Protein AF-A0A9D8AD09-F1 (afdb_monomer_lite)

Structure (mmCIF, N/CA/C/O backbone):
data_AF-A0A9D8AD09-F1
#
_entry.id   AF-A0A9D8AD09-F1
#
loop_
_atom_site.group_PDB
_atom_site.id
_atom_site.type_symbol
_atom_site.label_atom_id
_atom_site.label_alt_id
_atom_site.label_comp_id
_atom_site.label_asym_id
_atom_site.label_entity_id
_atom_site.label_seq_id
_atom_site.pdbx_PDB_ins_code
_atom_site.Cartn_x
_atom_site.Cartn_y
_atom_site.Cartn_z
_atom_site.occupancy
_atom_site.B_iso_or_equiv
_atom_site.auth_seq_id
_atom_site.auth_comp_id
_atom_site.auth_asym_id
_atom_site.auth_atom_id
_atom_site.pdbx_PDB_model_num
ATOM 1 N N . MET A 1 1 ? -11.871 3.926 -4.230 1.00 71.94 1 MET A N 1
ATOM 2 C CA . MET A 1 1 ? -12.233 2.523 -3.931 1.00 71.94 1 MET A CA 1
ATOM 3 C C . MET A 1 1 ? -13.547 2.106 -4.579 1.00 71.94 1 MET A C 1
ATOM 5 O O . MET A 1 1 ? -13.609 0.970 -5.013 1.00 71.94 1 MET A O 1
ATOM 9 N N . ASN A 1 2 ? -14.544 2.995 -4.698 1.00 82.44 2 ASN A N 1
ATOM 10 C CA . ASN A 1 2 ? -15.893 2.645 -5.186 1.00 82.44 2 ASN A CA 1
ATOM 11 C C . ASN A 1 2 ? -16.153 3.044 -6.650 1.00 82.44 2 ASN A C 1
ATOM 13 O O . ASN A 1 2 ? -17.299 3.110 -7.070 1.00 82.44 2 ASN A O 1
ATOM 17 N N . ASP A 1 3 ? -15.101 3.381 -7.391 1.00 87.12 3 ASP A N 1
ATOM 18 C CA . ASP A 1 3 ? -15.173 3.747 -8.805 1.00 87.12 3 ASP A CA 1
ATOM 19 C C . ASP A 1 3 ? -14.678 2.556 -9.632 1.00 87.12 3 ASP A C 1
ATOM 21 O O . ASP A 1 3 ? -13.497 2.209 -9.526 1.00 87.12 3 ASP A O 1
ATOM 25 N N . SER A 1 4 ? -15.582 1.925 -10.389 1.00 89.88 4 SER A N 1
ATOM 26 C CA . SER A 1 4 ? -15.316 0.711 -11.174 1.00 89.88 4 SER A CA 1
ATOM 27 C C . SER A 1 4 ? -14.319 0.938 -12.305 1.00 89.88 4 SER A C 1
ATOM 29 O O . SER A 1 4 ? -13.551 0.033 -12.635 1.00 89.88 4 SER A O 1
ATOM 31 N N . GLU A 1 5 ? -14.272 2.158 -12.839 1.00 90.44 5 GLU A N 1
ATOM 32 C CA . GLU A 1 5 ? -13.391 2.534 -13.947 1.00 90.44 5 GLU A CA 1
ATOM 33 C C . GLU A 1 5 ? -11.974 2.868 -13.460 1.00 90.44 5 GLU A C 1
ATOM 35 O O . GLU A 1 5 ? -11.030 3.003 -14.242 1.00 90.44 5 GLU A O 1
ATOM 40 N N . SER A 1 6 ? -11.783 2.970 -12.142 1.00 89.38 6 SER A N 1
ATOM 41 C CA . SER A 1 6 ? -10.490 3.288 -11.557 1.00 89.38 6 SER A CA 1
ATOM 42 C C . SER A 1 6 ? -9.471 2.160 -11.755 1.00 89.38 6 SER A C 1
ATOM 44 O O . SER A 1 6 ? -9.698 0.980 -11.460 1.00 89.38 6 SER A O 1
ATOM 46 N N . SER A 1 7 ? -8.241 2.535 -12.109 1.00 89.25 7 SER A N 1
ATOM 47 C CA . SER A 1 7 ? -7.085 1.628 -12.105 1.00 89.25 7 SER A CA 1
ATOM 48 C C . SER A 1 7 ? -6.775 1.053 -10.711 1.00 89.25 7 SER A C 1
ATOM 50 O O . SER A 1 7 ? -6.105 0.025 -10.611 1.00 89.25 7 SER A O 1
ATOM 52 N N . TYR A 1 8 ? -7.327 1.652 -9.652 1.00 91.75 8 TYR A N 1
ATOM 53 C CA . TYR A 1 8 ? -7.231 1.198 -8.264 1.00 91.75 8 TYR A CA 1
ATOM 54 C C . TYR A 1 8 ? -8.466 0.428 -7.775 1.00 91.75 8 TYR A C 1
ATOM 56 O O . TYR A 1 8 ? -8.562 0.125 -6.585 1.00 91.75 8 TYR A O 1
ATOM 64 N N . TYR A 1 9 ? -9.434 0.139 -8.648 1.00 93.25 9 TYR A N 1
ATOM 65 C CA . TYR A 1 9 ? -10.639 -0.581 -8.257 1.00 93.25 9 TYR A CA 1
ATOM 66 C C . TYR A 1 9 ? -10.326 -2.003 -7.781 1.00 93.25 9 TYR A C 1
ATOM 68 O O . TYR A 1 9 ? -9.610 -2.743 -8.459 1.00 93.25 9 TYR A O 1
ATOM 76 N N . LEU A 1 10 ? -10.876 -2.378 -6.622 1.00 93.44 10 LEU A N 1
ATOM 77 C CA . LEU A 1 10 ? -10.657 -3.678 -5.975 1.00 93.44 10 LEU A CA 1
ATOM 78 C C . LEU A 1 10 ? -11.794 -4.683 -6.204 1.00 93.44 10 LEU A C 1
ATOM 80 O O . LEU A 1 10 ? -11.715 -5.805 -5.707 1.00 93.44 10 LEU A O 1
ATOM 84 N N . GLY A 1 11 ? -12.827 -4.297 -6.954 1.00 93.06 11 GLY A N 1
ATOM 85 C CA . GLY A 1 11 ? -14.013 -5.117 -7.190 1.00 93.06 11 GLY A CA 1
ATOM 86 C C . GLY A 1 11 ? -15.150 -4.841 -6.204 1.00 93.06 11 GLY A C 1
ATOM 87 O O . GLY A 1 11 ? -14.935 -4.365 -5.085 1.00 93.06 11 GLY A O 1
ATOM 88 N N . ASP A 1 12 ? -16.363 -5.197 -6.625 1.00 92.31 12 ASP A N 1
ATOM 89 C CA . ASP A 1 12 ? -17.620 -4.836 -5.953 1.00 92.31 12 ASP A CA 1
ATOM 90 C C . ASP A 1 12 ? -17.682 -5.347 -4.512 1.00 92.31 12 ASP A C 1
ATOM 92 O O . ASP A 1 12 ? -18.083 -4.621 -3.604 1.00 92.31 12 ASP A O 1
ATOM 96 N N . LYS A 1 13 ? -17.200 -6.575 -4.282 1.00 91.94 13 LYS A N 1
ATOM 97 C CA . LYS A 1 13 ? -17.180 -7.205 -2.954 1.00 91.94 13 LYS A CA 1
ATOM 98 C C . LYS A 1 13 ? -16.355 -6.417 -1.936 1.00 91.94 13 LYS A C 1
ATOM 100 O O . LYS A 1 13 ? -16.693 -6.402 -0.759 1.00 91.94 13 LYS A O 1
ATOM 105 N N . ILE A 1 14 ? -15.247 -5.808 -2.362 1.00 91.88 14 ILE A N 1
ATOM 106 C CA . ILE A 1 14 ? -14.427 -4.980 -1.472 1.00 91.88 14 ILE A CA 1
ATOM 107 C C . ILE A 1 14 ? -15.036 -3.584 -1.364 1.00 91.88 14 ILE A C 1
ATOM 109 O O . ILE A 1 14 ? -15.135 -3.060 -0.259 1.00 91.88 14 ILE A O 1
ATOM 113 N N . ALA A 1 15 ? -15.500 -3.005 -2.474 1.00 90.94 15 ALA A N 1
ATOM 114 C CA . ALA A 1 15 ? -16.145 -1.693 -2.479 1.00 90.94 15 ALA A CA 1
ATOM 115 C C . AL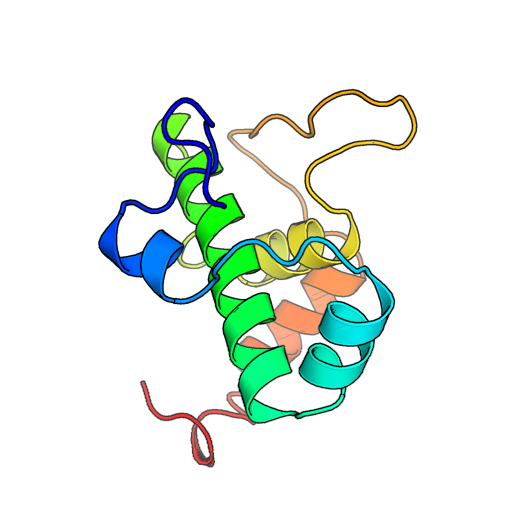A A 1 15 ? -17.362 -1.630 -1.535 1.00 90.94 15 ALA A C 1
ATOM 117 O O . ALA A 1 15 ? -17.524 -0.653 -0.805 1.00 90.94 15 ALA A O 1
ATOM 118 N N . SER A 1 16 ? -18.166 -2.698 -1.454 1.00 91.25 16 SER A N 1
ATOM 119 C CA . SER A 1 16 ? -19.327 -2.766 -0.556 1.00 91.25 16 SER A CA 1
ATOM 120 C C . SER A 1 16 ? -18.970 -2.703 0.935 1.00 91.25 16 SER A C 1
ATOM 122 O O . SER A 1 16 ? -19.817 -2.343 1.747 1.00 91.25 16 SER A O 1
ATOM 124 N N . LEU A 1 17 ? -17.728 -3.030 1.318 1.00 90.25 17 LEU A N 1
ATOM 125 C CA . LEU A 1 17 ? -17.250 -2.919 2.706 1.00 90.25 17 LEU A CA 1
ATOM 126 C C . LEU A 1 17 ? -16.908 -1.473 3.098 1.00 90.25 17 LEU A C 1
ATOM 128 O O . LEU A 1 17 ? -16.814 -1.156 4.286 1.00 90.25 17 LEU A O 1
ATOM 132 N N . PHE A 1 18 ? -16.729 -0.593 2.112 1.00 88.44 18 PHE A N 1
ATOM 133 C CA . PHE A 1 18 ? -16.317 0.796 2.295 1.00 88.44 18 PHE A CA 1
ATOM 134 C C . PHE A 1 18 ? -17.339 1.748 1.659 1.00 88.44 18 PHE A C 1
ATOM 136 O O . PHE A 1 18 ? -17.007 2.458 0.704 1.00 88.44 18 PHE A O 1
ATOM 143 N N . PRO A 1 19 ? -18.588 1.789 2.165 1.00 82.69 19 PRO A N 1
ATOM 144 C CA . PRO A 1 19 ? -19.609 2.673 1.622 1.00 82.69 19 PRO A CA 1
ATOM 145 C C . PRO A 1 19 ? -19.132 4.127 1.659 1.00 82.69 19 PRO A C 1
ATOM 147 O O . PRO A 1 19 ? -18.443 4.559 2.589 1.00 82.69 19 PRO A O 1
ATOM 150 N N . LYS A 1 20 ? -19.484 4.882 0.616 1.00 82.31 20 LYS A N 1
ATOM 151 C CA . LYS A 1 20 ? -19.145 6.301 0.524 1.00 82.31 20 LYS A CA 1
ATOM 152 C C . LYS A 1 20 ? -19.870 7.040 1.650 1.00 82.31 20 LYS A C 1
ATOM 154 O O . LYS A 1 20 ? -21.082 6.909 1.781 1.00 82.31 20 LYS A O 1
ATOM 159 N N . THR A 1 21 ? -19.133 7.806 2.444 1.00 82.50 21 THR A N 1
ATOM 160 C CA . THR A 1 21 ? -19.730 8.780 3.363 1.00 82.50 21 THR A CA 1
ATOM 161 C C . THR A 1 21 ? -19.780 10.139 2.682 1.00 82.50 21 THR A C 1
ATOM 163 O O . THR A 1 21 ? -18.853 10.510 1.959 1.00 82.50 21 THR A O 1
ATOM 166 N N . GLU A 1 22 ? -20.866 10.870 2.898 1.00 79.31 22 GLU A N 1
ATOM 167 C CA . GLU A 1 22 ? -21.010 12.252 2.433 1.00 79.31 22 GLU A CA 1
ATOM 168 C C . GLU A 1 22 ? -20.250 13.238 3.326 1.00 79.31 22 GLU A C 1
ATOM 170 O O . GLU A 1 22 ? -19.877 14.316 2.870 1.00 79.31 22 GLU A O 1
ATOM 175 N N . TYR A 1 23 ? -19.965 12.848 4.573 1.00 86.81 23 TYR A N 1
ATOM 176 C CA . TYR A 1 23 ? -19.369 13.718 5.581 1.00 86.81 23 TYR A CA 1
ATOM 177 C C . TYR A 1 23 ? -17.990 13.215 6.022 1.00 86.81 23 TYR A C 1
ATOM 179 O O . TYR A 1 23 ? -17.809 12.027 6.322 1.00 86.81 23 TYR A O 1
ATOM 187 N N . LEU A 1 24 ? -17.012 14.126 6.018 1.00 84.44 24 LEU A N 1
ATOM 188 C CA . LEU A 1 24 ? -15.604 13.840 6.307 1.00 84.44 24 LEU A CA 1
ATOM 189 C C . LEU A 1 24 ? -15.357 13.558 7.796 1.00 84.44 24 LEU A C 1
ATOM 191 O O . LEU A 1 24 ? -14.574 12.673 8.122 1.00 84.44 24 LEU A O 1
ATOM 195 N N . ASP A 1 25 ? -16.040 14.274 8.682 1.00 89.44 2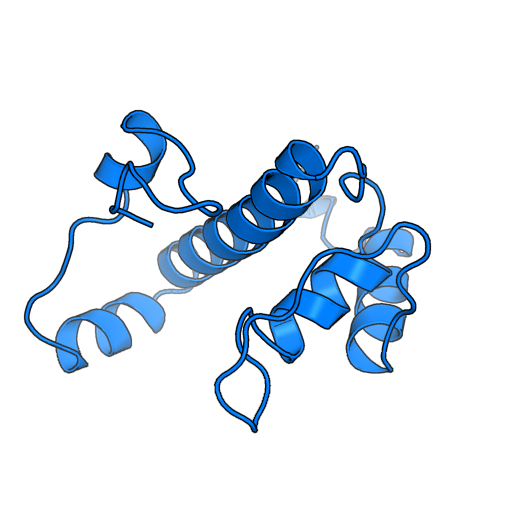5 ASP A N 1
ATOM 196 C CA . ASP A 1 25 ? -16.022 14.077 10.138 1.00 89.44 25 ASP A CA 1
ATOM 197 C C . ASP A 1 25 ? -16.377 12.634 10.525 1.00 89.44 25 ASP A C 1
ATOM 199 O O . ASP A 1 25 ? -15.611 11.981 11.229 1.00 89.44 25 ASP A O 1
ATOM 203 N N . LYS A 1 2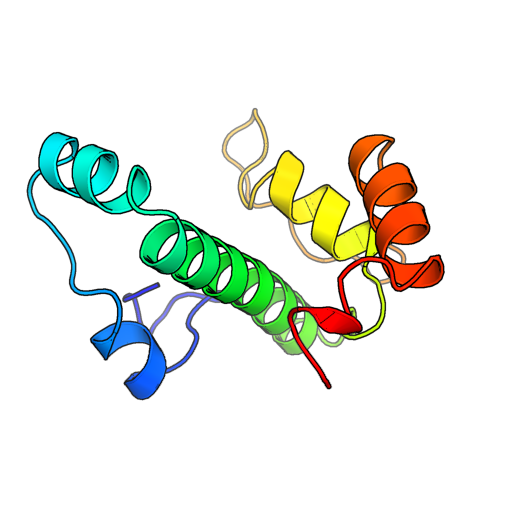6 ? -17.444 12.074 9.948 1.00 86.50 26 LYS A N 1
ATOM 204 C CA . LYS A 1 26 ? -17.851 10.679 10.177 1.00 86.50 26 LYS A CA 1
ATOM 205 C C . LYS A 1 26 ? -16.798 9.670 9.719 1.00 86.50 26 LYS A C 1
ATOM 207 O O . LYS A 1 26 ? -16.664 8.600 10.311 1.00 86.50 26 LYS A O 1
ATOM 212 N N . LEU A 1 27 ? -16.047 9.977 8.654 1.00 86.06 27 LEU A N 1
ATOM 213 C CA . LEU A 1 27 ? -14.919 9.135 8.244 1.00 86.06 27 LEU A CA 1
ATOM 214 C C . LEU A 1 27 ? -13.786 9.208 9.266 1.00 86.06 27 LEU A C 1
ATOM 216 O O . LEU A 1 27 ? -13.218 8.175 9.604 1.00 86.06 27 LEU A O 1
ATOM 220 N N . VAL A 1 28 ? -13.459 10.412 9.738 1.00 88.25 28 VAL A N 1
ATOM 221 C CA . VAL A 1 28 ? -12.405 10.624 10.736 1.00 88.25 28 VAL A CA 1
ATOM 222 C C . VAL A 1 28 ? -12.735 9.876 12.024 1.00 88.25 28 VAL A C 1
ATOM 224 O O . VAL A 1 28 ? -11.892 9.121 12.495 1.00 88.25 28 VAL A O 1
ATOM 227 N N . GLU A 1 29 ? -13.962 9.999 12.534 1.00 89.94 29 GLU A N 1
ATOM 228 C CA . GLU A 1 29 ? -14.445 9.244 13.698 1.00 89.94 29 GLU A CA 1
ATOM 229 C C . GLU A 1 29 ? -14.305 7.733 13.486 1.00 89.94 29 GLU A C 1
ATOM 231 O O . GLU A 1 29 ? -13.746 7.028 14.322 1.00 89.94 29 GLU A O 1
ATOM 236 N N . LYS A 1 30 ? -14.723 7.221 12.320 1.00 87.31 30 LYS A N 1
ATOM 237 C CA . LYS A 1 30 ? -14.581 5.796 11.990 1.00 87.31 30 LYS A CA 1
ATOM 238 C C . LYS A 1 30 ? -13.120 5.339 11.978 1.00 87.31 30 LYS A C 1
ATOM 240 O O . LYS A 1 30 ? -12.841 4.206 12.347 1.00 87.31 30 LYS A O 1
ATOM 245 N N . LEU A 1 31 ? -12.192 6.190 11.544 1.00 90.69 31 LEU A N 1
ATOM 246 C CA . LEU A 1 31 ? -10.762 5.876 11.495 1.00 90.69 31 LEU A CA 1
ATOM 247 C C . LEU A 1 31 ? -10.064 5.977 12.860 1.00 90.69 31 LEU A C 1
ATOM 249 O O . LEU A 1 31 ? -8.906 5.567 12.949 1.00 90.69 31 LEU A O 1
ATOM 253 N N . GLN A 1 32 ? -10.733 6.495 13.896 1.00 93.31 32 GLN A N 1
ATOM 254 C CA . GLN A 1 32 ? -10.243 6.432 15.278 1.00 93.31 32 GLN A CA 1
ATOM 255 C C . GLN A 1 32 ? -10.410 5.032 15.887 1.00 93.31 32 GLN A C 1
ATOM 257 O O . GLN A 1 32 ? -9.666 4.680 16.800 1.00 93.31 32 GLN A O 1
ATOM 262 N N . ASP A 1 33 ? -11.338 4.219 15.371 1.00 93.75 33 ASP A N 1
ATOM 263 C CA . ASP A 1 33 ? -11.442 2.804 15.724 1.00 93.75 33 ASP A CA 1
ATOM 264 C C . ASP A 1 33 ? -10.314 1.999 15.060 1.00 93.75 33 ASP A C 1
ATOM 266 O O . ASP A 1 33 ? -10.158 2.011 13.836 1.00 93.75 33 ASP A O 1
ATOM 270 N N . SER A 1 34 ? -9.525 1.285 15.866 1.00 91.31 34 SER A N 1
ATOM 271 C CA . SER A 1 34 ? -8.333 0.565 15.402 1.00 91.31 34 SER A CA 1
ATOM 272 C C . SER A 1 34 ? -8.649 -0.517 14.367 1.00 91.31 34 SER A C 1
ATOM 274 O O . SER A 1 34 ? -7.927 -0.645 13.375 1.00 91.31 34 SER A O 1
ATOM 276 N N . ASP A 1 35 ? -9.736 -1.269 14.546 1.00 90.25 35 ASP A N 1
ATOM 277 C CA . ASP A 1 35 ? -10.105 -2.355 13.635 1.00 90.25 35 ASP A CA 1
ATOM 278 C C . ASP A 1 35 ? -10.559 -1.807 12.282 1.00 90.25 35 ASP A C 1
ATOM 280 O O . ASP A 1 35 ? -10.205 -2.338 11.223 1.00 90.25 35 ASP A O 1
ATOM 284 N N . GLN A 1 36 ? -11.336 -0.723 12.290 1.00 91.00 36 GLN A N 1
ATOM 285 C CA . GLN A 1 36 ? -11.682 -0.011 11.067 1.00 91.00 36 GLN A CA 1
ATOM 286 C C . GLN A 1 36 ? -10.435 0.585 10.416 1.00 91.00 36 GLN A C 1
ATOM 288 O O . GLN A 1 36 ? -10.241 0.392 9.216 1.00 91.00 36 GLN A O 1
ATOM 293 N N . ASN A 1 37 ? -9.559 1.242 11.176 1.00 92.06 37 ASN A N 1
ATOM 294 C CA . ASN A 1 37 ? -8.331 1.835 10.653 1.00 92.06 37 ASN A CA 1
ATOM 295 C C . ASN A 1 37 ? -7.472 0.798 9.911 1.00 92.06 37 ASN A C 1
ATOM 297 O O . ASN A 1 37 ? -7.104 1.012 8.752 1.00 92.06 37 ASN A O 1
ATOM 301 N N . ILE A 1 38 ? -7.265 -0.376 10.519 1.00 91.81 38 ILE A N 1
ATOM 302 C CA . ILE A 1 38 ? -6.536 -1.494 9.907 1.00 91.81 38 ILE A CA 1
ATOM 303 C C . ILE A 1 38 ? -7.218 -1.952 8.612 1.00 91.81 38 ILE A C 1
ATOM 305 O O . ILE A 1 38 ? -6.539 -2.144 7.602 1.00 91.81 38 ILE A O 1
ATOM 309 N N . LYS A 1 39 ? -8.552 -2.079 8.579 1.00 92.00 39 LYS A N 1
ATOM 310 C CA . LYS A 1 39 ? -9.282 -2.449 7.349 1.00 92.00 39 LYS A CA 1
ATOM 311 C C . LYS A 1 39 ? -9.048 -1.447 6.218 1.00 92.00 39 LYS A C 1
ATOM 313 O O . LYS A 1 39 ? -8.796 -1.865 5.086 1.00 92.00 39 LYS A O 1
ATOM 318 N N . TYR A 1 40 ? -9.098 -0.146 6.506 1.00 92.88 40 TYR A N 1
ATOM 319 C CA . TYR A 1 40 ? -8.808 0.890 5.509 1.00 92.88 40 TYR A CA 1
ATOM 320 C C . TYR A 1 40 ? -7.345 0.843 5.053 1.00 92.88 40 TYR A C 1
ATOM 322 O O . TYR A 1 40 ? -7.088 0.927 3.851 1.00 92.88 40 TYR A O 1
ATOM 330 N N . ALA A 1 41 ? -6.396 0.639 5.970 1.00 93.75 41 ALA A N 1
ATOM 331 C CA . ALA A 1 41 ? -4.981 0.498 5.634 1.00 93.75 41 ALA A CA 1
ATOM 332 C C . ALA A 1 41 ? -4.731 -0.711 4.713 1.00 93.75 41 ALA A C 1
ATOM 334 O O . ALA A 1 41 ? -4.074 -0.579 3.679 1.00 93.75 41 ALA A O 1
ATOM 335 N N . VAL A 1 42 ? -5.318 -1.872 5.023 1.00 93.38 42 VAL A N 1
ATOM 336 C CA . VAL A 1 42 ? -5.225 -3.086 4.193 1.00 93.38 42 VAL A CA 1
ATOM 337 C C . VAL A 1 42 ? -5.825 -2.856 2.808 1.00 93.38 42 VAL A C 1
ATOM 339 O O . VAL A 1 42 ? -5.199 -3.196 1.801 1.00 93.38 42 VAL A O 1
ATOM 342 N N . ALA A 1 43 ? -7.009 -2.247 2.731 1.00 94.44 43 ALA A N 1
ATOM 343 C CA . ALA A 1 43 ? -7.632 -1.931 1.453 1.00 94.44 43 ALA A CA 1
ATOM 344 C C . ALA A 1 43 ? -6.774 -0.945 0.640 1.00 94.44 43 ALA A C 1
ATOM 346 O O . ALA A 1 43 ? -6.622 -1.108 -0.569 1.00 94.44 43 ALA A O 1
ATOM 347 N N . TYR A 1 44 ? -6.137 0.031 1.288 1.00 94.75 44 TYR A N 1
ATOM 348 C CA . TYR A 1 44 ? -5.252 0.977 0.615 1.00 94.75 44 TYR A CA 1
ATOM 349 C C . TYR A 1 44 ? -3.992 0.306 0.049 1.00 94.75 44 TYR A C 1
ATOM 351 O O . TYR A 1 44 ? -3.622 0.534 -1.104 1.00 94.75 44 TYR A O 1
ATOM 359 N N . LEU A 1 45 ? -3.377 -0.611 0.798 1.00 96.12 45 LEU A N 1
ATOM 360 C CA . LEU A 1 45 ? -2.273 -1.431 0.292 1.00 96.12 45 LEU A CA 1
ATOM 361 C C . LEU A 1 45 ? -2.716 -2.328 -0.872 1.00 96.12 45 LEU A C 1
ATOM 363 O O . LEU A 1 45 ? -1.995 -2.465 -1.865 1.00 96.12 45 LEU A O 1
ATOM 367 N N . ALA A 1 46 ? -3.914 -2.911 -0.791 1.00 95.38 46 ALA A N 1
ATOM 368 C CA . ALA A 1 46 ? -4.479 -3.711 -1.871 1.00 95.38 46 ALA A CA 1
ATOM 369 C C . ALA A 1 46 ? -4.672 -2.886 -3.154 1.00 95.38 46 ALA A C 1
ATOM 371 O O . ALA A 1 46 ? -4.374 -3.389 -4.240 1.00 95.38 46 ALA A O 1
ATOM 372 N N . MET A 1 47 ? -5.090 -1.617 -3.048 1.00 95.31 47 MET A N 1
ATOM 373 C CA . MET A 1 47 ? -5.203 -0.709 -4.199 1.00 95.31 47 MET A CA 1
ATOM 374 C C . MET A 1 47 ? -3.865 -0.558 -4.929 1.00 95.31 47 MET A C 1
ATOM 376 O O . MET A 1 47 ? -3.823 -0.648 -6.156 1.00 95.31 47 MET A O 1
ATOM 380 N N . PHE A 1 48 ? -2.761 -0.380 -4.198 1.00 96.19 48 PHE A N 1
ATOM 381 C CA . PHE A 1 48 ? -1.432 -0.288 -4.807 1.00 96.19 48 PHE A CA 1
ATOM 382 C C . PHE A 1 48 ? -0.999 -1.591 -5.470 1.00 96.19 48 PHE A C 1
ATOM 384 O O . PHE A 1 48 ? -0.513 -1.567 -6.602 1.00 96.19 48 PHE A O 1
ATOM 391 N N . LYS A 1 49 ? -1.226 -2.731 -4.808 1.00 95.12 49 LYS A N 1
ATOM 392 C CA . LYS A 1 49 ? -0.940 -4.055 -5.382 1.00 95.12 49 LYS A CA 1
ATOM 393 C C . LYS A 1 49 ? -1.683 -4.247 -6.704 1.00 95.12 49 LYS A C 1
ATOM 395 O O . LYS A 1 49 ? -1.061 -4.604 -7.701 1.00 95.12 49 LYS A O 1
ATOM 400 N N . MET A 1 50 ? -2.981 -3.943 -6.727 1.00 93.94 50 MET A N 1
ATOM 401 C CA . MET A 1 50 ? -3.817 -4.035 -7.925 1.00 93.94 50 MET A CA 1
ATOM 402 C C . MET A 1 50 ? -3.320 -3.105 -9.036 1.00 93.94 50 MET A C 1
ATOM 404 O O . MET A 1 50 ? -3.166 -3.528 -10.182 1.00 93.94 50 MET A O 1
ATOM 408 N N . ARG A 1 51 ? -3.016 -1.847 -8.698 1.00 94.88 51 ARG A N 1
ATOM 409 C CA . ARG A 1 51 ? -2.534 -0.854 -9.662 1.00 94.88 51 ARG A CA 1
ATOM 410 C C . ARG A 1 51 ? -1.230 -1.277 -10.338 1.00 94.88 51 ARG A C 1
ATOM 412 O O . ARG A 1 51 ? -1.089 -1.062 -11.543 1.00 94.88 51 ARG A O 1
ATOM 419 N N . TRP A 1 52 ? -0.296 -1.857 -9.581 1.00 95.06 52 TRP A N 1
ATOM 420 C CA . TRP A 1 52 ? 0.965 -2.393 -10.107 1.00 95.06 52 TRP A CA 1
ATOM 421 C C . TRP A 1 52 ? 0.740 -3.645 -10.951 1.00 95.06 52 TRP A C 1
ATOM 423 O O . TRP A 1 52 ? 1.277 -3.738 -12.055 1.00 95.06 52 TRP A O 1
ATOM 433 N N . GLN A 1 53 ? -0.113 -4.558 -10.482 1.00 93.62 53 GLN A N 1
ATOM 434 C CA . GLN A 1 53 ? -0.436 -5.791 -11.195 1.00 93.62 53 GLN A CA 1
ATOM 435 C C . GLN A 1 53 ? -1.068 -5.508 -12.564 1.00 93.62 53 GLN A C 1
ATOM 437 O O . GLN A 1 53 ? -0.653 -6.103 -13.556 1.00 93.62 53 GLN A O 1
ATOM 442 N N . LYS A 1 54 ? -2.001 -4.547 -12.653 1.00 92.25 54 LYS A N 1
ATOM 443 C CA . LYS A 1 54 ? -2.584 -4.088 -13.931 1.00 92.25 54 LYS A CA 1
ATOM 444 C C . LYS A 1 54 ? -1.545 -3.489 -14.890 1.00 92.25 54 LYS A C 1
ATOM 446 O O . LYS A 1 54 ? -1.768 -3.479 -16.093 1.00 92.25 54 LYS A O 1
ATOM 451 N N . SER A 1 55 ? -0.411 -3.013 -14.376 1.00 93.50 55 SER A N 1
ATOM 452 C CA . SER A 1 55 ? 0.732 -2.544 -15.172 1.00 93.50 55 SER A CA 1
ATOM 453 C C . SER A 1 55 ? 1.780 -3.629 -15.454 1.00 93.50 55 SER A C 1
ATOM 455 O O . SER A 1 55 ? 2.850 -3.310 -15.962 1.00 93.50 55 SER A O 1
ATOM 457 N N . GLY A 1 56 ? 1.500 -4.899 -15.145 1.00 95.00 56 GLY A N 1
ATOM 458 C CA . GLY A 1 56 ? 2.424 -6.008 -15.400 1.00 95.00 56 GLY A CA 1
ATOM 459 C C . GLY A 1 56 ? 3.585 -6.091 -14.406 1.00 95.00 56 GLY A C 1
ATOM 460 O O . GLY A 1 56 ? 4.629 -6.663 -14.717 1.00 95.00 56 GLY A O 1
ATOM 461 N N . HIS A 1 57 ? 3.437 -5.508 -13.215 1.00 94.56 57 HIS A N 1
ATOM 462 C CA . HIS A 1 57 ? 4.458 -5.526 -12.170 1.00 94.56 57 HIS A CA 1
ATOM 463 C C . HIS A 1 57 ? 3.907 -6.146 -10.887 1.00 94.56 57 HIS A C 1
ATOM 465 O O . HIS A 1 57 ? 2.839 -5.767 -10.414 1.00 94.56 57 HIS A O 1
ATOM 471 N N . ASP A 1 58 ? 4.651 -7.076 -10.291 1.00 93.12 58 ASP A N 1
ATOM 472 C CA . ASP A 1 58 ? 4.260 -7.715 -9.037 1.00 93.12 58 ASP A CA 1
ATOM 473 C C . ASP A 1 58 ? 5.052 -7.139 -7.857 1.00 93.12 58 ASP A C 1
ATOM 475 O O . ASP A 1 58 ? 6.276 -7.242 -7.795 1.00 93.12 58 ASP A O 1
ATOM 479 N N . ILE A 1 59 ? 4.335 -6.533 -6.911 1.00 96.12 59 ILE A N 1
ATOM 480 C CA . ILE A 1 59 ? 4.888 -6.011 -5.652 1.00 96.12 59 ILE A CA 1
ATOM 481 C C . ILE A 1 59 ? 4.282 -6.704 -4.426 1.00 96.12 59 ILE A C 1
ATOM 483 O O . ILE A 1 59 ? 4.404 -6.205 -3.311 1.00 96.12 59 ILE A O 1
ATOM 487 N N . ARG A 1 60 ? 3.608 -7.8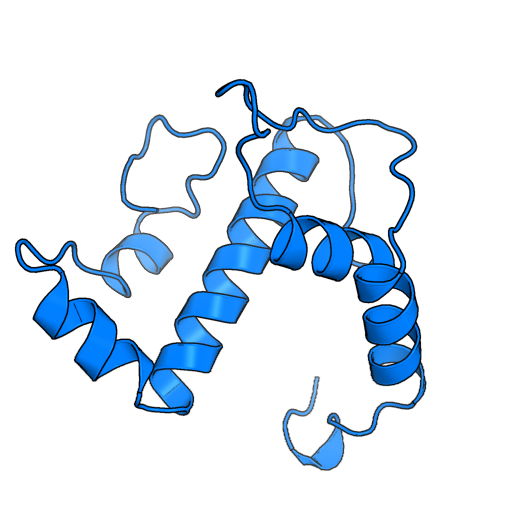52 -4.599 1.00 92.38 60 ARG A N 1
ATOM 488 C CA . ARG A 1 60 ? 2.911 -8.552 -3.505 1.00 92.38 60 ARG A CA 1
ATOM 489 C C . ARG A 1 60 ? 3.837 -8.908 -2.343 1.00 92.38 60 ARG A C 1
ATOM 491 O O . ARG A 1 60 ? 3.404 -8.804 -1.202 1.00 92.38 60 ARG A O 1
ATOM 498 N N . ASN A 1 61 ? 5.087 -9.255 -2.645 1.00 92.62 61 ASN A N 1
ATOM 499 C CA . ASN A 1 61 ? 6.118 -9.629 -1.673 1.00 92.62 61 ASN A CA 1
ATOM 500 C C . ASN A 1 61 ? 7.169 -8.520 -1.483 1.00 92.62 61 ASN A C 1
ATOM 502 O O . ASN A 1 61 ? 8.332 -8.806 -1.216 1.00 92.62 61 ASN A O 1
ATOM 506 N N . ARG A 1 62 ? 6.782 -7.255 -1.684 1.00 96.44 62 ARG A N 1
ATOM 507 C CA . ARG A 1 62 ? 7.659 -6.081 -1.552 1.00 96.44 62 ARG A CA 1
ATOM 508 C C . ARG A 1 62 ? 7.138 -5.140 -0.464 1.00 96.44 62 ARG A C 1
ATOM 510 O O . ARG A 1 62 ? 6.580 -4.088 -0.793 1.00 96.44 62 ARG A O 1
ATOM 517 N N . PRO A 1 63 ? 7.245 -5.518 0.826 1.00 96.19 63 PRO A N 1
ATOM 518 C CA . PRO A 1 63 ? 6.736 -4.692 1.918 1.00 96.19 63 PRO A CA 1
ATOM 519 C C . PRO A 1 63 ? 7.468 -3.344 1.994 1.00 96.19 63 PRO A C 1
ATOM 521 O O . PRO A 1 63 ? 6.846 -2.340 2.334 1.00 96.19 63 PRO A O 1
ATOM 524 N N . ASP A 1 64 ? 8.726 -3.280 1.553 1.00 97.81 64 ASP A N 1
ATOM 525 C CA . ASP A 1 64 ? 9.480 -2.040 1.359 1.00 97.81 64 ASP A CA 1
ATOM 526 C C . ASP A 1 64 ? 8.792 -1.055 0.393 1.00 97.81 64 ASP A C 1
ATOM 528 O O . ASP A 1 64 ? 8.640 0.139 0.678 1.00 97.81 64 ASP A O 1
ATOM 532 N N . ILE A 1 65 ? 8.318 -1.548 -0.750 1.00 97.94 65 ILE A N 1
ATOM 533 C CA . ILE A 1 65 ? 7.632 -0.730 -1.757 1.00 97.94 65 ILE A CA 1
ATOM 534 C C . ILE A 1 65 ? 6.213 -0.401 -1.314 1.00 97.94 65 ILE A C 1
ATOM 536 O O . ILE A 1 65 ? 5.769 0.735 -1.473 1.00 97.94 65 ILE A O 1
ATOM 540 N N . LEU A 1 66 ? 5.510 -1.362 -0.720 1.00 97.44 66 LEU A N 1
ATOM 541 C CA . LEU A 1 66 ? 4.163 -1.150 -0.200 1.00 97.44 66 LEU A CA 1
ATOM 542 C C . LEU A 1 66 ? 4.149 -0.104 0.923 1.00 97.44 66 LEU A C 1
ATOM 544 O O . LEU A 1 66 ? 3.322 0.805 0.880 1.00 97.44 66 LEU A O 1
ATOM 548 N N . GLY A 1 67 ? 5.104 -0.154 1.856 1.00 97.50 67 GLY A N 1
ATOM 549 C CA . GLY A 1 67 ? 5.282 0.876 2.883 1.00 97.50 67 GLY A CA 1
ATOM 550 C C . GLY A 1 67 ? 5.629 2.240 2.282 1.00 97.50 67 GLY A C 1
ATOM 551 O O . GLY A 1 67 ? 5.057 3.261 2.665 1.00 97.50 67 GLY A O 1
ATOM 552 N N . THR A 1 68 ? 6.493 2.265 1.265 1.00 97.62 68 THR A N 1
ATOM 553 C CA . THR A 1 68 ? 6.814 3.501 0.533 1.00 97.62 68 THR A CA 1
ATOM 554 C C . THR A 1 68 ? 5.559 4.130 -0.078 1.00 97.62 68 THR A C 1
ATOM 556 O O . THR A 1 68 ? 5.312 5.320 0.115 1.00 97.62 68 THR A O 1
ATOM 559 N N . LEU A 1 69 ? 4.732 3.345 -0.772 1.00 96.62 69 LEU A N 1
ATOM 560 C CA . LEU A 1 69 ? 3.498 3.827 -1.398 1.00 96.62 69 LEU A CA 1
ATOM 561 C C . LEU A 1 69 ? 2.446 4.244 -0.372 1.00 96.62 69 LEU A C 1
ATOM 563 O O . LEU A 1 69 ? 1.785 5.257 -0.577 1.00 96.62 69 LEU A O 1
ATOM 567 N N . TYR A 1 70 ? 2.339 3.528 0.747 1.00 96.31 70 TYR A N 1
ATOM 568 C CA . TYR A 1 70 ? 1.481 3.925 1.860 1.00 96.31 70 TYR A CA 1
ATOM 569 C C . TYR A 1 70 ? 1.830 5.333 2.360 1.00 96.31 70 TYR A C 1
ATOM 571 O O . TYR A 1 70 ? 0.944 6.171 2.497 1.00 96.31 70 TYR A O 1
ATOM 579 N N . SER A 1 71 ? 3.125 5.613 2.555 1.00 96.50 71 SER A N 1
ATOM 580 C CA . SER A 1 71 ? 3.591 6.918 3.045 1.00 96.50 71 SER A CA 1
ATOM 581 C C . SER A 1 71 ? 3.453 8.056 2.026 1.00 96.50 71 SER A C 1
ATOM 583 O O . SER A 1 71 ? 3.185 9.191 2.407 1.00 96.50 71 SER A O 1
ATOM 585 N N . LEU A 1 72 ? 3.646 7.776 0.733 1.00 95.25 72 LEU A N 1
ATOM 586 C CA . LEU A 1 72 ? 3.644 8.799 -0.322 1.00 95.25 72 LEU A CA 1
ATOM 587 C C . LEU A 1 72 ? 2.270 9.025 -0.955 1.00 95.25 72 LEU A C 1
ATOM 589 O O . LEU A 1 72 ? 2.034 10.067 -1.559 1.00 95.25 72 LEU A O 1
ATOM 593 N N . GLY A 1 73 ? 1.406 8.022 -0.890 1.00 94.62 73 GLY A N 1
ATOM 594 C CA . GLY A 1 73 ? 0.143 7.975 -1.596 1.00 94.62 73 GLY A CA 1
ATOM 595 C C . GLY A 1 73 ? 0.236 7.781 -3.113 1.00 94.62 73 GLY A C 1
ATOM 596 O O . GLY A 1 73 ? 1.304 7.591 -3.705 1.00 94.62 73 GLY A O 1
ATOM 597 N N . SER A 1 74 ? -0.938 7.791 -3.749 1.00 91.56 74 SER A N 1
ATOM 598 C CA . SER A 1 74 ? -1.127 7.551 -5.189 1.00 91.56 74 SER A CA 1
ATOM 599 C C . SER A 1 74 ? -0.901 8.787 -6.059 1.00 91.56 74 SER A C 1
ATOM 601 O O . SER A 1 74 ? -0.684 8.651 -7.262 1.00 91.56 74 SER A O 1
ATOM 603 N N . ILE A 1 75 ? -0.910 9.984 -5.472 1.00 93.69 75 ILE A N 1
ATOM 604 C CA . ILE A 1 75 ? -0.766 11.261 -6.173 1.00 93.69 75 ILE A CA 1
ATOM 605 C C . ILE A 1 75 ? 0.505 11.958 -5.690 1.00 93.69 75 ILE A C 1
ATOM 607 O O . ILE A 1 75 ? 0.785 12.027 -4.498 1.00 93.69 75 ILE A O 1
ATOM 611 N N . LYS A 1 76 ? 1.307 12.458 -6.627 1.00 92.62 76 LYS A N 1
ATOM 612 C CA . LYS A 1 76 ? 2.499 13.261 -6.338 1.00 92.62 76 LYS A CA 1
ATOM 613 C C . LYS A 1 76 ? 2.093 14.688 -5.960 1.00 92.62 76 LYS A C 1
ATOM 615 O O . LYS A 1 76 ? 1.032 15.159 -6.349 1.00 92.62 76 LYS A O 1
ATOM 620 N N . ASN A 1 77 ? 3.008 15.438 -5.346 1.00 91.12 77 ASN A N 1
ATOM 621 C CA . ASN A 1 77 ? 2.791 16.850 -4.989 1.00 91.12 77 ASN A CA 1
ATOM 622 C C . ASN A 1 77 ? 2.408 17.746 -6.183 1.00 91.12 77 ASN A C 1
ATOM 624 O O . ASN A 1 77 ? 1.807 18.795 -5.998 1.00 91.12 77 ASN A O 1
ATOM 628 N N . ASN A 1 78 ? 2.741 17.338 -7.411 1.00 93.12 78 ASN A N 1
ATOM 629 C CA . ASN A 1 78 ? 2.362 18.043 -8.638 1.00 93.12 78 ASN A CA 1
ATOM 630 C C . ASN A 1 78 ? 0.989 17.619 -9.201 1.00 93.12 78 ASN A C 1
ATOM 632 O O . ASN A 1 78 ? 0.710 17.875 -10.370 1.00 93.12 78 ASN A O 1
ATOM 636 N N . GLY A 1 79 ? 0.175 16.902 -8.421 1.00 93.44 79 GLY A N 1
ATOM 637 C CA . GLY A 1 79 ? -1.161 16.440 -8.802 1.00 93.44 79 GLY A CA 1
ATOM 638 C C . GLY A 1 79 ? -1.187 15.252 -9.766 1.00 93.44 79 GLY A C 1
ATOM 639 O O . GLY A 1 79 ? -2.256 14.714 -10.041 1.00 93.44 79 GLY A O 1
ATOM 640 N N . LYS A 1 80 ? -0.034 14.801 -10.279 1.00 93.69 80 LYS A N 1
ATOM 641 C CA . LYS A 1 80 ? 0.026 13.655 -11.195 1.00 93.69 80 LYS A CA 1
ATOM 642 C C . LYS A 1 80 ? 0.026 12.337 -10.435 1.00 93.69 80 LYS A C 1
ATOM 644 O O . LYS A 1 80 ? 0.630 12.221 -9.368 1.00 93.69 80 LYS A O 1
ATOM 649 N N . GLU A 1 81 ? -0.561 11.313 -11.047 1.00 92.62 81 GLU A N 1
ATOM 650 C CA . GLU A 1 81 ? -0.490 9.946 -10.540 1.00 92.62 81 GLU A CA 1
ATOM 651 C C . GLU A 1 81 ? 0.971 9.486 -10.363 1.00 92.62 81 GLU A C 1
ATOM 653 O O . GLU A 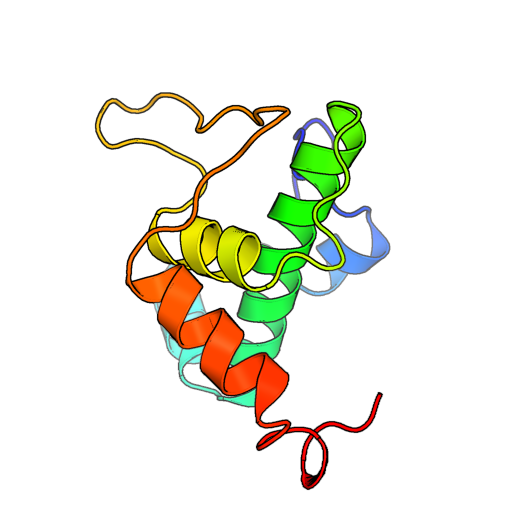1 81 ? 1.866 9.742 -11.184 1.00 92.62 81 GLU A O 1
ATOM 658 N N . ARG A 1 82 ? 1.220 8.754 -9.281 1.00 91.88 82 ARG A N 1
ATOM 659 C CA . ARG A 1 82 ? 2.418 7.945 -9.099 1.00 91.88 82 ARG A CA 1
ATOM 660 C C . ARG A 1 82 ? 2.280 6.644 -9.893 1.00 91.88 82 ARG A C 1
ATOM 662 O O . ARG A 1 82 ? 1.858 5.617 -9.377 1.00 91.88 82 ARG A O 1
ATOM 669 N N . VAL A 1 83 ? 2.662 6.721 -11.164 1.00 92.56 83 VAL A N 1
ATOM 670 C CA . VAL A 1 83 ? 2.623 5.591 -12.102 1.00 92.56 83 VAL A CA 1
ATOM 671 C C . VAL A 1 83 ? 3.554 4.454 -11.641 1.00 92.56 83 VAL A C 1
ATOM 673 O O . VAL A 1 83 ? 4.669 4.739 -11.185 1.00 92.56 83 VAL A O 1
ATOM 676 N N . PRO A 1 84 ? 3.134 3.181 -11.780 1.00 95.00 84 PRO A N 1
ATOM 677 C CA . PRO A 1 84 ? 3.991 2.026 -11.550 1.00 95.00 84 PRO A CA 1
ATOM 678 C C . PRO A 1 84 ? 5.285 2.041 -12.362 1.00 95.00 84 PRO A C 1
ATOM 680 O O . PRO A 1 84 ? 5.320 2.488 -13.505 1.00 95.00 84 PRO A O 1
ATOM 683 N N . HIS A 1 85 ? 6.346 1.502 -11.767 1.00 92.69 85 HIS A N 1
ATOM 684 C CA . HIS A 1 85 ? 7.650 1.331 -12.402 1.00 92.69 85 HIS A CA 1
ATOM 685 C C . HIS A 1 85 ? 8.125 -0.112 -12.211 1.00 92.69 85 HIS A C 1
ATOM 687 O O . HIS A 1 85 ? 7.902 -0.681 -11.141 1.00 92.69 85 HIS A O 1
ATOM 693 N N . ALA A 1 86 ? 8.813 -0.678 -13.208 1.00 92.69 86 ALA A N 1
ATOM 694 C CA . ALA A 1 86 ? 9.306 -2.060 -13.181 1.00 92.69 86 ALA A CA 1
ATOM 695 C C . ALA A 1 86 ? 10.368 -2.307 -12.096 1.00 92.69 86 ALA A C 1
ATOM 697 O O . ALA A 1 86 ? 10.505 -3.412 -11.580 1.00 92.69 86 ALA A O 1
ATOM 698 N N . LYS A 1 87 ? 11.127 -1.264 -11.748 1.00 94.50 87 LYS A N 1
ATOM 699 C CA . LYS A 1 87 ? 12.167 -1.286 -10.710 1.00 94.50 87 LYS A CA 1
ATOM 700 C C . LYS A 1 87 ? 11.902 -0.168 -9.699 1.00 94.50 87 LYS A C 1
ATOM 702 O O . LYS A 1 87 ? 12.535 0.883 -9.792 1.00 94.50 87 LYS A O 1
ATOM 707 N N . PRO A 1 88 ? 10.883 -0.296 -8.835 1.00 95.38 88 PRO A N 1
ATOM 708 C CA . PRO A 1 88 ? 10.602 0.709 -7.820 1.00 95.38 88 PRO A CA 1
ATOM 709 C C . PRO A 1 88 ? 11.655 0.629 -6.704 1.00 95.38 88 PRO A C 1
ATOM 711 O O . PRO A 1 88 ? 12.208 -0.441 -6.439 1.00 95.38 88 PRO A O 1
ATOM 714 N N . ILE A 1 89 ? 11.923 1.763 -6.058 1.00 95.81 89 ILE A N 1
ATOM 715 C CA . ILE A 1 89 ? 12.904 1.898 -4.973 1.00 95.81 89 ILE A CA 1
ATOM 716 C C . ILE A 1 89 ? 12.169 2.377 -3.722 1.00 95.81 89 ILE A C 1
ATOM 718 O O . ILE A 1 89 ? 11.261 3.209 -3.822 1.00 95.81 89 ILE A O 1
ATOM 722 N N . SER A 1 90 ? 12.543 1.836 -2.563 1.00 97.38 90 SER A N 1
ATOM 723 C CA . SER A 1 90 ? 11.956 2.214 -1.283 1.00 97.38 90 SER A CA 1
ATOM 724 C C . SER A 1 90 ? 12.447 3.581 -0.800 1.00 97.38 90 SER A C 1
ATOM 726 O O . SER A 1 90 ? 13.557 4.017 -1.107 1.00 97.38 90 SER A O 1
ATOM 728 N N . ASN A 1 91 ? 11.613 4.266 -0.019 1.00 97.25 91 ASN A N 1
ATOM 729 C CA . ASN A 1 91 ? 12.058 5.372 0.827 1.00 97.25 91 ASN A CA 1
ATOM 730 C C . ASN A 1 91 ? 12.406 4.862 2.239 1.00 97.25 91 ASN A C 1
ATOM 732 O O . ASN A 1 91 ? 12.278 3.674 2.536 1.00 97.25 91 ASN A O 1
ATOM 736 N N . SER A 1 92 ? 12.812 5.772 3.129 1.00 98.12 92 SER A N 1
ATOM 737 C CA . SER A 1 92 ? 13.141 5.439 4.521 1.00 98.12 92 SER A CA 1
ATOM 738 C C . SER A 1 92 ? 11.992 4.743 5.258 1.00 98.12 92 SER A C 1
ATOM 740 O O . SER A 1 92 ? 12.228 3.758 5.951 1.00 98.12 92 SER A O 1
ATOM 742 N N . PHE A 1 93 ? 10.751 5.199 5.067 1.00 97.75 93 PHE A N 1
ATOM 743 C CA . PHE A 1 93 ? 9.570 4.578 5.670 1.00 97.75 93 PHE A CA 1
ATOM 744 C C . PHE A 1 93 ? 9.384 3.133 5.190 1.00 97.75 93 PHE A C 1
ATOM 746 O O . PHE A 1 93 ? 9.172 2.229 5.994 1.00 97.75 93 PHE A O 1
ATOM 753 N N . GLY A 1 94 ? 9.519 2.899 3.884 1.00 97.81 94 GLY A N 1
ATOM 754 C CA . GLY A 1 94 ? 9.489 1.567 3.293 1.00 97.81 94 GLY A CA 1
ATOM 755 C C . GLY A 1 94 ? 10.566 0.645 3.856 1.00 97.81 94 GLY A C 1
ATOM 756 O O . GLY A 1 94 ? 10.271 -0.480 4.246 1.00 97.81 94 GLY A O 1
ATOM 757 N N . THR A 1 95 ? 11.803 1.127 3.968 1.00 98.06 95 THR A N 1
ATOM 758 C CA . THR A 1 95 ? 12.904 0.349 4.554 1.00 98.06 95 THR A CA 1
ATOM 759 C C . THR A 1 95 ? 12.621 -0.045 6.007 1.00 98.06 95 THR A C 1
ATOM 761 O O . THR A 1 95 ? 12.888 -1.177 6.399 1.00 98.06 95 THR A O 1
ATOM 764 N N . VAL A 1 96 ? 12.017 0.846 6.798 1.00 96.44 96 VAL A N 1
ATOM 765 C CA . VAL A 1 96 ? 11.578 0.517 8.164 1.00 96.44 96 VAL A CA 1
ATOM 766 C C . VAL A 1 96 ? 10.458 -0.529 8.147 1.00 96.44 96 VAL A C 1
ATOM 768 O O . VAL A 1 96 ? 10.518 -1.497 8.903 1.00 96.44 96 VAL A O 1
ATOM 771 N N . ALA A 1 97 ? 9.469 -0.387 7.259 1.00 95.00 97 ALA A N 1
ATOM 772 C CA . ALA A 1 97 ? 8.378 -1.351 7.118 1.00 95.00 97 ALA A CA 1
ATOM 773 C C . ALA A 1 97 ? 8.880 -2.762 6.759 1.00 95.00 97 ALA A C 1
ATOM 775 O O . ALA A 1 97 ? 8.383 -3.744 7.309 1.00 95.00 97 ALA A O 1
ATOM 776 N N . GLN A 1 98 ? 9.895 -2.866 5.894 1.00 96.00 98 GLN A N 1
ATOM 777 C CA . GLN A 1 98 ? 10.581 -4.127 5.593 1.00 96.00 98 GLN A CA 1
ATOM 778 C C . GLN A 1 98 ? 11.185 -4.749 6.855 1.00 96.00 98 GLN A C 1
ATOM 780 O O . GLN A 1 98 ? 10.934 -5.918 7.130 1.00 96.00 98 GLN A O 1
ATOM 785 N N . GLY A 1 99 ? 11.895 -3.959 7.667 1.00 95.06 99 GLY A N 1
ATOM 786 C CA . GLY A 1 99 ? 12.468 -4.439 8.926 1.00 95.06 99 GLY A CA 1
ATOM 787 C C . GLY A 1 99 ? 11.416 -5.020 9.878 1.00 95.06 99 GLY A C 1
ATOM 788 O O . GLY A 1 99 ? 11.600 -6.113 10.405 1.00 95.06 99 GLY A O 1
ATOM 789 N N . PHE A 1 100 ? 10.275 -4.344 10.055 1.00 92.56 100 PHE A N 1
ATOM 790 C CA . PHE A 1 100 ? 9.171 -4.873 10.871 1.00 92.56 100 PHE A CA 1
ATOM 791 C C . PHE A 1 100 ? 8.563 -6.156 10.299 1.00 92.56 100 PHE A C 1
ATOM 793 O O . PHE A 1 100 ? 8.218 -7.063 11.059 1.00 92.56 100 PHE A O 1
ATOM 800 N N . TYR A 1 101 ? 8.428 -6.228 8.974 1.00 91.25 101 TYR A N 1
ATOM 801 C CA . TYR A 1 101 ? 7.925 -7.415 8.294 1.00 91.25 101 TYR A CA 1
ATOM 802 C C . TYR A 1 101 ? 8.851 -8.621 8.510 1.00 91.25 101 TYR A C 1
ATOM 804 O O . TYR A 1 101 ? 8.372 -9.702 8.851 1.00 91.25 101 TYR A O 1
ATOM 812 N N . ASP A 1 102 ? 10.165 -8.422 8.386 1.00 92.50 102 ASP A N 1
ATOM 813 C CA . ASP A 1 102 ? 11.172 -9.480 8.533 1.00 92.50 102 ASP A CA 1
ATOM 814 C C . ASP A 1 102 ? 11.301 -9.976 9.975 1.00 92.50 102 ASP A C 1
ATOM 816 O O . ASP A 1 102 ? 11.468 -11.172 10.207 1.00 92.50 102 ASP A O 1
ATOM 820 N N . LEU A 1 103 ? 11.166 -9.076 10.955 1.00 92.19 103 LEU A N 1
ATOM 821 C CA . LEU A 1 103 ? 11.169 -9.444 12.372 1.00 92.19 103 LEU A CA 1
ATOM 822 C C . LEU A 1 103 ? 9.940 -10.274 12.775 1.00 92.19 103 LEU A C 1
ATOM 824 O O . LEU A 1 103 ? 9.949 -10.900 13.832 1.00 92.19 103 LEU A O 1
ATOM 828 N N . GLY A 1 104 ? 8.867 -10.259 11.976 1.00 86.25 104 GLY A N 1
ATOM 829 C CA . GLY A 1 104 ? 7.668 -11.057 12.235 1.00 86.25 104 GLY A CA 1
ATOM 830 C C . GLY A 1 104 ? 6.929 -10.688 13.526 1.00 86.25 104 GLY A C 1
ATOM 831 O O . GLY A 1 104 ? 6.118 -11.479 14.002 1.00 86.25 104 GLY A O 1
ATOM 832 N N . LEU A 1 105 ? 7.169 -9.496 14.087 1.00 79.75 105 LEU A N 1
ATOM 833 C CA . LEU A 1 105 ? 6.648 -9.075 15.400 1.00 79.75 105 LEU A CA 1
ATOM 834 C C . LEU A 1 105 ? 5.118 -9.142 15.502 1.00 79.75 105 LEU A C 1
ATOM 836 O O . LEU A 1 105 ? 4.576 -9.319 16.588 1.00 79.75 105 LEU A O 1
ATOM 840 N N . LEU A 1 106 ? 4.427 -9.024 14.368 1.00 74.25 106 LEU A N 1
ATOM 841 C CA . LEU A 1 106 ? 2.968 -9.048 14.295 1.00 74.25 106 LEU A CA 1
ATOM 842 C C . LEU A 1 106 ? 2.384 -10.432 13.982 1.00 74.25 106 LEU A C 1
ATOM 844 O O . LEU A 1 106 ? 1.169 -10.579 14.039 1.00 74.25 106 LEU A O 1
ATOM 848 N N . LEU A 1 107 ? 3.199 -11.455 13.694 1.00 75.81 107 LEU A N 1
ATOM 849 C CA . LEU A 1 107 ? 2.695 -12.789 13.326 1.00 75.81 107 LEU A CA 1
ATOM 850 C C . LEU A 1 107 ? 1.935 -13.476 14.467 1.00 75.81 107 LEU A C 1
ATOM 852 O O . LEU A 1 107 ? 1.025 -14.257 14.210 1.00 75.81 107 LEU A O 1
ATOM 856 N N . ASN A 1 108 ? 2.269 -13.150 15.717 1.00 74.56 108 ASN A N 1
ATOM 857 C CA . ASN A 1 108 ? 1.553 -13.663 16.887 1.00 74.56 108 ASN A CA 1
ATOM 858 C C . ASN A 1 108 ? 0.161 -13.035 17.048 1.00 74.56 108 ASN A C 1
ATOM 860 O O . ASN A 1 108 ? -0.716 -13.640 17.655 1.00 74.56 108 ASN A O 1
ATOM 864 N N . GLN A 1 109 ? -0.038 -11.825 16.521 1.00 71.06 109 GLN A N 1
ATOM 865 C CA . GLN A 1 109 ? -1.303 -11.095 16.604 1.00 71.06 109 GLN A CA 1
ATOM 866 C C . GLN A 1 109 ? -2.158 -11.285 15.343 1.00 71.06 109 GLN A C 1
ATOM 868 O O . GLN A 1 109 ? -3.383 -11.300 15.424 1.00 71.06 109 GLN A O 1
ATOM 873 N N . TYR A 1 110 ? -1.511 -11.469 14.189 1.00 70.50 110 TYR A N 1
ATOM 874 C CA . TYR A 1 110 ? -2.134 -11.649 12.881 1.00 70.50 110 TYR A CA 1
ATOM 875 C C . TYR A 1 110 ? -1.440 -12.802 12.131 1.00 70.50 110 TYR A C 1
ATOM 877 O O . TYR A 1 110 ? -0.519 -12.559 11.341 1.00 70.50 110 TY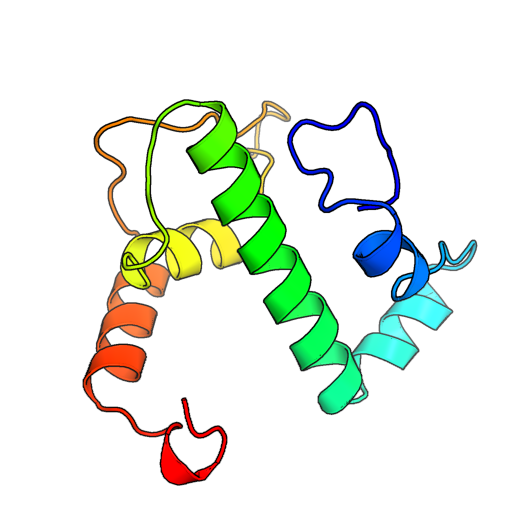R A O 1
ATOM 885 N N . PRO A 1 111 ? -1.831 -14.061 12.399 1.00 67.69 111 PRO A N 1
ATOM 886 C CA . PRO A 1 111 ? -1.262 -15.224 11.725 1.00 67.69 111 PRO A CA 1
ATOM 887 C C . PRO A 1 111 ? -1.571 -15.217 10.217 1.00 67.69 111 PRO A C 1
ATOM 889 O O . PRO A 1 111 ? -2.542 -14.601 9.773 1.00 67.69 111 PRO A O 1
ATOM 892 N N . LYS A 1 112 ? -0.699 -15.872 9.440 1.00 59.94 112 LYS A N 1
ATOM 893 C CA . LYS A 1 112 ? -0.752 -15.923 7.968 1.00 59.94 112 LYS A CA 1
ATOM 894 C C . LYS A 1 112 ? -1.923 -16.735 7.427 1.00 59.94 112 LYS A C 1
ATOM 896 O O . LYS A 1 112 ? -2.255 -17.764 8.053 1.00 59.94 112 LYS A O 1
#

pLDDT: mean 90.94, std 6.93, range [59.94, 98.12]

Foldseek 3Di:
DQDPPDLLDPDDVLNVVPDDDPDPVVVVVQCVDPVSVVSVLVSQLSSVQSSQVVVVEGCPVQQQVSQQCSVCDQAHPVRDGPHDDNDDDGDPRSVVSVVCVVVCPCCVVPPD

Radius of gyration: 14.93 Å; chains: 1; bounding box: 34×34×32 Å

Sequence (112 aa):
MNDSESSYYLGDKIASLFPKTEYLDKLVEKLQDSDQNIKYAVAYLAMFKMRWQKSGHDIRNRPDILGTLYSLGSIKNNGKERVPHAKPISNSFGTVAQGFYDLGLLLNQYPK

Secondary structure (DSSP, 8-state):
---TTSTT---HHHHTTSPPPS-HHHHHHHHHSHHHHHHHHHHHHHHHHHHHHHTT---TT-HHHHHHHHHH-SB-TTS-B----SS----HHHHHHHHHHHHTTTTTTS--